Protein AF-A0A451ALH9-F1 (afdb_monomer)

Radius of gyration: 15.11 Å; Cα contacts (8 Å, |Δi|>4): 36; chains: 1; bounding box: 32×31×39 Å

Structure (mmCIF, N/CA/C/O backbone):
data_AF-A0A451ALH9-F1
#
_entry.id   AF-A0A451ALH9-F1
#
loop_
_atom_site.group_PDB
_atom_site.id
_atom_site.type_symbol
_atom_site.label_atom_id
_atom_site.label_alt_id
_atom_site.label_comp_id
_atom_site.label_asym_id
_atom_site.label_entity_id
_atom_site.label_seq_id
_atom_site.pdbx_PDB_ins_code
_atom_site.Cartn_x
_atom_site.Cartn_y
_atom_site.Cartn_z
_atom_site.occupancy
_atom_site.B_iso_or_equiv
_atom_site.auth_seq_id
_atom_site.auth_comp_id
_atom_site.auth_asym_id
_atom_site.auth_atom_id
_atom_site.pdbx_PDB_model_num
ATOM 1 N N . MET A 1 1 ? 13.500 -12.074 13.228 1.00 65.00 1 MET A N 1
ATOM 2 C CA . MET A 1 1 ? 12.181 -11.625 12.727 1.00 65.00 1 MET A CA 1
ATOM 3 C C . MET A 1 1 ? 11.544 -12.772 11.960 1.00 65.00 1 MET A C 1
ATOM 5 O O . MET A 1 1 ? 12.221 -13.358 11.124 1.00 65.00 1 MET A O 1
ATOM 9 N N . VAL A 1 2 ? 10.302 -13.136 12.287 1.00 76.94 2 VAL A N 1
ATOM 10 C CA . VAL A 1 2 ? 9.593 -14.256 11.645 1.00 76.94 2 VAL A CA 1
ATOM 11 C C . VAL A 1 2 ? 9.150 -13.824 10.247 1.00 76.94 2 VAL A C 1
ATOM 13 O O . VAL A 1 2 ? 8.520 -12.779 10.100 1.00 76.94 2 VAL A O 1
ATOM 16 N N . LYS A 1 3 ? 9.508 -14.598 9.216 1.00 82.62 3 LYS A N 1
ATOM 17 C CA . LYS A 1 3 ? 9.010 -14.382 7.853 1.00 82.62 3 LYS A CA 1
ATOM 18 C C . LYS A 1 3 ? 7.662 -15.077 7.717 1.00 82.62 3 LYS A C 1
ATOM 20 O O . LYS A 1 3 ? 7.585 -16.288 7.895 1.00 82.62 3 LYS A O 1
ATOM 25 N N . VAL A 1 4 ? 6.628 -14.314 7.385 1.00 87.12 4 VAL A N 1
ATOM 26 C CA . VAL A 1 4 ? 5.305 -14.841 7.040 1.00 87.12 4 VAL A CA 1
ATOM 27 C C . VAL A 1 4 ? 5.003 -14.523 5.574 1.00 87.12 4 VAL A C 1
ATOM 29 O O . VAL A 1 4 ? 5.427 -13.474 5.090 1.00 87.12 4 VAL A O 1
ATOM 32 N N . PRO A 1 5 ? 4.294 -15.395 4.841 1.00 87.75 5 PRO A N 1
ATOM 33 C CA . PRO A 1 5 ? 4.047 -15.185 3.414 1.00 87.75 5 PRO A CA 1
ATOM 34 C C . PRO A 1 5 ? 3.004 -14.093 3.126 1.00 87.75 5 PRO A C 1
ATOM 36 O O . PRO A 1 5 ? 2.927 -13.609 2.002 1.00 87.75 5 PRO A O 1
ATOM 39 N N . TRP A 1 6 ? 2.206 -13.688 4.118 1.00 89.75 6 TRP A N 1
ATOM 40 C CA . TRP A 1 6 ? 1.102 -12.737 3.941 1.00 89.75 6 TRP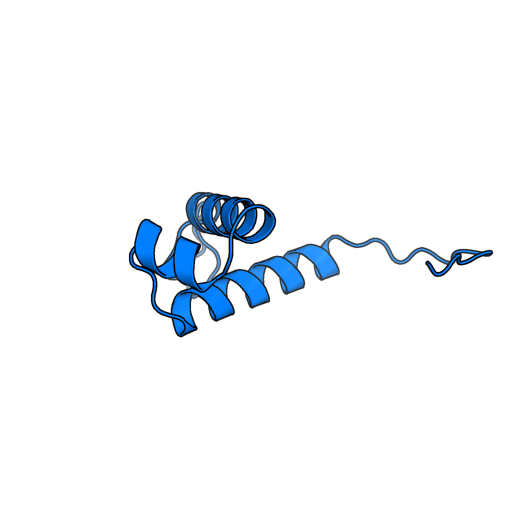 A CA 1
ATOM 41 C C . TRP A 1 6 ? 1.393 -11.317 4.435 1.00 89.75 6 TRP A C 1
ATOM 43 O O . TRP A 1 6 ? 0.538 -10.456 4.253 1.00 89.75 6 TRP A O 1
ATOM 53 N N . ALA A 1 7 ? 2.536 -11.042 5.066 1.00 90.44 7 ALA A N 1
ATOM 54 C CA . ALA A 1 7 ? 2.874 -9.715 5.586 1.00 90.44 7 ALA A CA 1
ATOM 55 C C . ALA A 1 7 ? 4.363 -9.417 5.402 1.00 90.44 7 ALA A C 1
ATOM 57 O O . ALA A 1 7 ? 5.210 -10.304 5.521 1.00 90.44 7 ALA A O 1
ATOM 58 N N . GLU A 1 8 ? 4.687 -8.154 5.133 1.00 84.44 8 GLU A N 1
ATOM 59 C CA . GLU A 1 8 ? 6.084 -7.736 5.091 1.00 84.44 8 GLU A CA 1
ATOM 60 C C . GLU A 1 8 ? 6.702 -7.703 6.494 1.00 84.44 8 GLU A C 1
ATOM 62 O O . GLU A 1 8 ? 6.007 -7.402 7.470 1.00 84.44 8 GLU A O 1
ATOM 67 N N . PRO A 1 9 ? 8.017 -7.955 6.624 1.00 83.56 9 PRO A N 1
ATOM 68 C CA . PRO A 1 9 ? 8.684 -7.883 7.914 1.00 83.56 9 PRO A CA 1
ATOM 69 C C . PRO A 1 9 ? 8.530 -6.494 8.553 1.00 83.56 9 PRO A C 1
ATOM 71 O O . PRO A 1 9 ? 8.911 -5.484 7.964 1.00 83.56 9 PRO A O 1
ATOM 74 N N . GLY A 1 10 ? 7.961 -6.448 9.761 1.00 81.00 10 GLY A N 1
ATOM 75 C CA . GLY A 1 10 ? 7.682 -5.202 10.484 1.00 81.00 10 GLY A CA 1
ATOM 76 C C . GLY A 1 10 ? 6.385 -4.491 10.075 1.00 81.00 10 GLY A C 1
ATOM 77 O O . GLY A 1 10 ? 6.047 -3.477 10.685 1.00 81.00 10 GLY A O 1
ATOM 78 N N . SER A 1 11 ? 5.632 -5.010 9.096 1.00 83.06 11 SER A N 1
ATOM 79 C CA . SER A 1 11 ? 4.288 -4.507 8.802 1.00 83.06 11 SER A CA 1
ATOM 80 C C . SER A 1 11 ? 3.275 -5.046 9.810 1.00 83.06 11 SER A C 1
ATOM 82 O O . SER A 1 11 ? 3.318 -6.208 10.210 1.00 83.06 11 SER A O 1
ATOM 84 N N . ARG A 1 12 ? 2.333 -4.184 10.203 1.00 88.94 12 ARG A N 1
ATOM 85 C CA . ARG A 1 12 ? 1.147 -4.565 10.985 1.00 88.94 12 ARG A CA 1
ATOM 86 C C . ARG A 1 12 ? -0.001 -5.055 10.098 1.00 88.94 12 ARG A C 1
ATOM 88 O O . ARG A 1 12 ? -1.016 -5.501 10.620 1.00 88.94 12 ARG A O 1
ATOM 95 N N . PHE A 1 13 ? 0.150 -4.9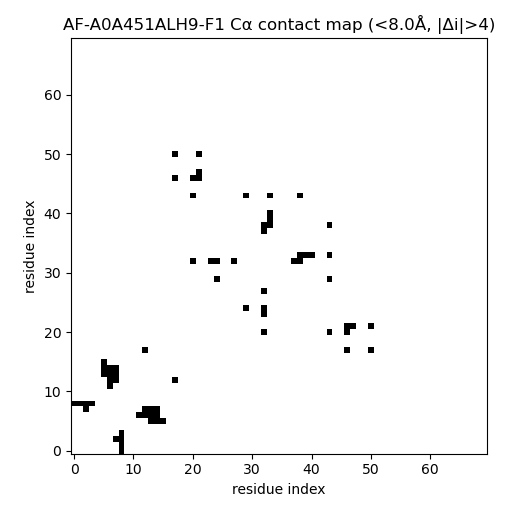53 8.778 1.00 92.44 13 PHE A N 1
ATOM 96 C CA . PHE A 1 13 ? -0.884 -5.255 7.797 1.00 92.44 13 PHE A CA 1
ATOM 97 C C . PHE A 1 13 ? -0.462 -6.401 6.884 1.00 92.44 13 PHE A C 1
ATOM 99 O O . PHE A 1 13 ? 0.724 -6.618 6.624 1.00 92.44 13 PHE A O 1
ATOM 106 N N . SER A 1 14 ? -1.454 -7.120 6.361 1.00 94.50 14 SER A N 1
ATOM 107 C CA . SER A 1 14 ? -1.207 -8.088 5.300 1.00 94.50 14 SER A CA 1
ATOM 108 C C . SER A 1 14 ? -0.904 -7.376 3.980 1.00 94.50 14 SER A C 1
ATOM 110 O O . SER A 1 14 ? -1.417 -6.290 3.709 1.00 94.50 14 SER A O 1
ATOM 112 N N . VAL A 1 15 ? -0.114 -8.013 3.118 1.00 93.12 15 VAL A N 1
ATOM 113 C CA . VAL A 1 15 ? 0.205 -7.518 1.770 1.00 93.12 15 VAL A CA 1
ATOM 114 C C . VAL A 1 15 ? -1.069 -7.295 0.950 1.00 93.12 15 VAL A C 1
ATOM 116 O O . VAL A 1 15 ? -1.158 -6.315 0.215 1.00 93.12 15 VAL A O 1
ATOM 119 N N . LEU A 1 16 ? -2.072 -8.168 1.105 1.00 94.94 16 LEU A N 1
ATOM 120 C CA . LEU A 1 16 ? -3.365 -8.028 0.431 1.00 94.94 16 LEU A CA 1
ATOM 121 C C . LEU A 1 16 ? -4.104 -6.760 0.878 1.00 94.94 16 LEU A C 1
ATOM 123 O O . LEU A 1 16 ? -4.617 -6.023 0.039 1.00 94.94 16 LEU A O 1
ATOM 127 N N . PHE A 1 17 ? -4.128 -6.483 2.183 1.00 96.12 17 PHE A N 1
ATOM 128 C CA . PHE A 1 17 ? -4.765 -5.277 2.707 1.00 96.12 17 PHE A CA 1
ATOM 129 C C . PHE A 1 17 ? -4.029 -4.012 2.256 1.00 96.12 17 PHE A C 1
ATOM 131 O O . PHE A 1 17 ? -4.657 -3.062 1.799 1.00 96.12 17 PHE A O 1
ATOM 138 N N . GLU A 1 18 ? -2.693 -4.013 2.289 1.00 95.88 18 GLU A N 1
ATOM 139 C CA . GLU A 1 18 ? -1.907 -2.903 1.741 1.00 95.88 18 GLU A CA 1
ATOM 140 C C . GLU A 1 18 ? -2.213 -2.658 0.255 1.00 95.88 18 GLU A C 1
ATOM 142 O O . GLU A 1 18 ? -2.330 -1.510 -0.166 1.00 95.88 18 GLU A O 1
ATOM 147 N N . ALA A 1 19 ? -2.374 -3.717 -0.545 1.00 95.62 19 ALA A N 1
ATOM 148 C CA . ALA A 1 19 ? -2.734 -3.592 -1.956 1.00 95.62 19 ALA A CA 1
ATOM 149 C C . ALA A 1 19 ? -4.132 -2.981 -2.155 1.00 95.62 19 ALA A C 1
ATOM 151 O O . ALA A 1 19 ? -4.299 -2.132 -3.030 1.00 95.62 19 ALA A O 1
ATOM 152 N N . LEU A 1 20 ? -5.111 -3.353 -1.321 1.00 97.19 20 LEU A N 1
ATOM 153 C CA . LEU A 1 20 ? -6.443 -2.740 -1.317 1.00 97.19 20 LEU A CA 1
ATOM 154 C C . LEU A 1 20 ? -6.360 -1.234 -1.030 1.00 97.19 20 LEU A C 1
ATOM 156 O O . LEU A 1 20 ? -6.941 -0.443 -1.769 1.00 97.19 20 LEU A O 1
ATOM 160 N N . VAL A 1 21 ? -5.603 -0.836 -0.002 1.00 97.38 21 VAL A N 1
ATOM 161 C CA . VAL A 1 21 ? -5.401 0.579 0.355 1.00 97.38 21 VAL A CA 1
ATOM 162 C C . VAL A 1 21 ? -4.774 1.352 -0.807 1.00 97.38 21 VAL A C 1
ATOM 164 O O . VAL A 1 21 ? -5.259 2.422 -1.161 1.00 97.38 21 VAL A O 1
ATOM 167 N N . ILE A 1 22 ? -3.733 0.805 -1.445 1.00 97.12 22 ILE A N 1
ATOM 168 C CA . ILE A 1 22 ? -3.084 1.444 -2.601 1.00 97.12 22 ILE A CA 1
ATOM 169 C C . ILE A 1 22 ? -4.038 1.582 -3.791 1.00 97.12 22 ILE A C 1
ATOM 171 O O . ILE A 1 22 ? -3.986 2.597 -4.478 1.00 97.12 22 ILE A O 1
ATOM 175 N N . ASN A 1 23 ? -4.909 0.602 -4.038 1.00 97.62 23 ASN A N 1
ATOM 176 C CA . ASN A 1 23 ? -5.917 0.722 -5.092 1.00 97.62 23 ASN A CA 1
ATOM 177 C C . ASN A 1 23 ? -6.911 1.847 -4.785 1.00 97.62 23 ASN A C 1
ATOM 179 O O . ASN A 1 23 ? -7.168 2.672 -5.650 1.00 97.62 23 ASN A O 1
ATOM 183 N N . TRP A 1 24 ? -7.391 1.954 -3.546 1.00 97.81 24 TRP A N 1
ATOM 184 C CA . TRP A 1 24 ? -8.263 3.060 -3.142 1.00 97.81 24 TRP A CA 1
ATOM 185 C C . TRP A 1 24 ? -7.591 4.432 -3.250 1.00 97.81 24 TRP A C 1
ATOM 187 O O . TRP A 1 24 ? -8.231 5.386 -3.674 1.00 97.81 24 TRP A O 1
ATOM 197 N N . LEU A 1 25 ? -6.301 4.539 -2.921 1.00 97.06 25 LEU A N 1
ATOM 198 C CA . LEU A 1 25 ? -5.546 5.795 -3.030 1.00 97.06 25 LEU A CA 1
ATOM 199 C C . LEU A 1 25 ? -5.324 6.264 -4.474 1.00 97.06 25 LEU A C 1
ATOM 201 O O . LEU A 1 25 ? -4.959 7.418 -4.678 1.00 97.06 25 LEU A O 1
ATOM 205 N N . LYS A 1 26 ? -5.520 5.393 -5.471 1.00 96.25 26 LYS A N 1
ATOM 206 C CA . LYS A 1 26 ? -5.523 5.796 -6.885 1.00 96.25 26 LYS A CA 1
ATOM 207 C C . LYS A 1 26 ? -6.846 6.430 -7.307 1.00 96.25 26 LYS A C 1
ATOM 209 O O . LYS A 1 26 ? -6.842 7.277 -8.189 1.00 96.25 26 LYS A O 1
ATOM 214 N N . GLU A 1 27 ? -7.943 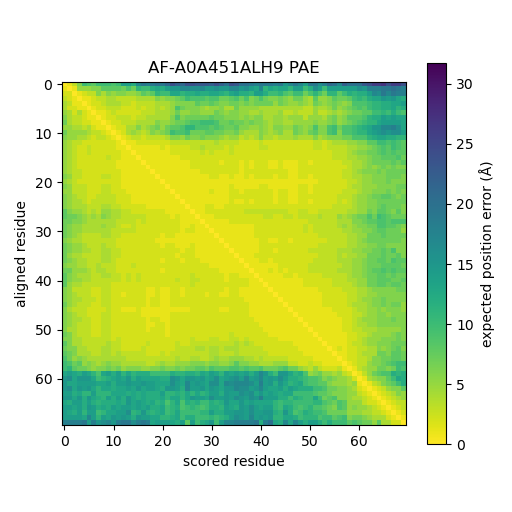6.031 -6.670 1.00 97.38 27 GLU A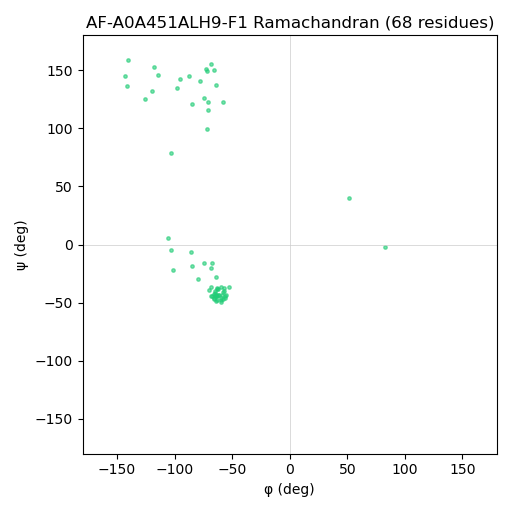 N 1
ATOM 215 C CA . GLU A 1 27 ? -9.304 6.432 -7.048 1.00 97.38 27 GLU A CA 1
ATOM 216 C C . GLU A 1 27 ? -9.871 7.545 -6.153 1.00 97.38 27 GLU A C 1
ATOM 218 O O . GLU A 1 27 ? -10.801 8.252 -6.536 1.00 97.38 27 GLU A O 1
ATOM 223 N N . ALA A 1 28 ? -9.342 7.704 -4.937 1.00 96.69 28 ALA A N 1
ATOM 224 C CA . ALA A 1 28 ? -9.886 8.601 -3.927 1.00 96.69 28 ALA A CA 1
ATOM 225 C C . ALA A 1 28 ? -8.795 9.343 -3.147 1.00 96.69 28 ALA A C 1
ATOM 227 O O . ALA A 1 28 ? -7.648 8.907 -3.037 1.00 96.69 28 ALA A O 1
ATOM 228 N N . SER A 1 29 ? -9.177 10.470 -2.540 1.00 96.38 29 SER A N 1
ATOM 229 C CA . SER A 1 29 ? -8.264 11.261 -1.716 1.00 96.38 29 SER A CA 1
ATOM 230 C C . SER A 1 29 ? -7.832 10.507 -0.455 1.00 96.38 29 SER A C 1
ATOM 232 O O . SER A 1 29 ? -8.600 9.744 0.134 1.00 96.38 29 SER A O 1
ATOM 234 N N . THR A 1 30 ? -6.626 10.797 0.037 1.00 95.50 30 THR A N 1
ATOM 235 C CA . THR A 1 30 ? -6.082 10.201 1.269 1.00 95.50 30 THR A CA 1
ATOM 236 C C . THR A 1 30 ? -7.030 10.337 2.463 1.00 95.50 30 THR A C 1
ATOM 238 O O . THR A 1 30 ? -7.147 9.414 3.265 1.00 95.50 30 THR A O 1
ATOM 241 N N . GLN A 1 31 ? -7.749 11.460 2.578 1.00 96.56 31 GLN A N 1
ATOM 242 C CA . GLN A 1 31 ? -8.733 11.668 3.646 1.00 96.56 31 GLN A CA 1
ATOM 243 C C . GLN A 1 31 ? -9.974 10.782 3.489 1.00 96.56 31 GLN A C 1
ATOM 245 O O . GLN A 1 31 ? -10.486 10.276 4.487 1.00 96.56 31 GLN A O 1
ATOM 250 N N . ALA A 1 32 ? -10.464 10.585 2.261 1.00 96.94 32 ALA A N 1
ATOM 251 C CA . ALA A 1 32 ? -11.587 9.688 2.002 1.00 96.94 32 ALA A CA 1
ATOM 252 C C . ALA A 1 32 ? -11.209 8.238 2.335 1.00 96.94 32 ALA A C 1
ATOM 254 O O . ALA A 1 32 ? -11.953 7.564 3.041 1.00 96.94 32 ALA A O 1
ATOM 255 N N . VAL A 1 33 ? -10.015 7.797 1.925 1.00 97.50 33 VAL A N 1
ATOM 256 C CA . VAL A 1 33 ? -9.495 6.456 2.242 1.00 97.50 33 VAL A CA 1
ATOM 257 C C . VAL A 1 33 ? -9.271 6.276 3.746 1.00 97.50 33 VAL A C 1
ATOM 259 O O . VAL A 1 33 ? -9.664 5.256 4.305 1.00 97.50 33 VAL A O 1
ATOM 262 N N . SER A 1 34 ? -8.697 7.279 4.417 1.00 97.50 34 SER A N 1
ATOM 263 C CA . SER A 1 34 ? -8.513 7.292 5.876 1.00 97.50 34 SER A CA 1
ATOM 264 C C . SER A 1 34 ? -9.831 7.115 6.622 1.00 97.50 34 SER A C 1
ATOM 266 O O . SER A 1 34 ? -9.908 6.288 7.525 1.00 97.50 34 SER A O 1
ATOM 268 N N . ARG A 1 35 ? -10.881 7.835 6.212 1.00 97.19 35 ARG A N 1
ATOM 269 C CA . ARG A 1 35 ? -12.217 7.730 6.808 1.00 97.19 35 ARG A CA 1
ATOM 270 C C . ARG A 1 35 ? -12.881 6.387 6.510 1.00 97.19 35 ARG A C 1
ATOM 272 O O . ARG A 1 35 ? -13.460 5.798 7.409 1.00 97.19 35 ARG A O 1
ATOM 279 N N . GLN A 1 36 ? -12.794 5.917 5.266 1.00 96.88 36 GLN A N 1
ATOM 280 C CA . GLN A 1 36 ? -13.455 4.692 4.811 1.00 96.88 36 GLN A CA 1
ATOM 281 C C . GLN A 1 36 ? -12.855 3.427 5.434 1.00 96.88 36 GLN A C 1
ATOM 283 O O . GLN A 1 36 ? -13.577 2.470 5.692 1.00 96.88 36 GLN A O 1
ATOM 288 N N . LEU A 1 37 ? -11.535 3.405 5.629 1.00 95.94 37 LEU A N 1
ATOM 289 C CA . LEU A 1 37 ? -10.800 2.243 6.140 1.00 95.94 37 LEU A CA 1
ATOM 290 C C . LEU A 1 37 ? -10.345 2.419 7.596 1.00 95.94 37 LEU A C 1
ATOM 292 O O . LEU A 1 37 ? -9.598 1.584 8.098 1.00 95.94 37 LEU A O 1
ATOM 296 N N . GLU A 1 38 ? -10.759 3.513 8.242 1.00 97.06 38 GLU A N 1
ATOM 297 C CA . GLU A 1 38 ? -10.404 3.881 9.621 1.00 97.06 38 GLU A CA 1
ATOM 298 C C . GLU A 1 38 ? -8.888 3.855 9.887 1.00 97.06 38 GLU A C 1
ATOM 300 O O . GLU A 1 38 ? -8.397 3.428 10.933 1.00 97.06 38 GLU A O 1
ATOM 305 N N . LEU A 1 39 ? -8.114 4.325 8.907 1.00 96.50 39 LEU A N 1
ATOM 306 C CA . LEU A 1 39 ? -6.657 4.338 8.971 1.00 96.50 39 LEU A CA 1
ATOM 307 C C . LEU A 1 39 ? -6.136 5.703 9.397 1.00 96.50 39 LEU A C 1
ATOM 309 O O . LEU A 1 39 ? -6.519 6.737 8.849 1.00 96.50 39 LEU A O 1
ATOM 313 N N . SER A 1 40 ? -5.178 5.704 10.322 1.00 96.25 40 SER A N 1
ATOM 314 C CA . SER A 1 40 ? -4.420 6.909 10.645 1.00 96.25 40 SER A CA 1
ATOM 315 C C . SER A 1 40 ? -3.512 7.319 9.484 1.00 96.25 40 SER A C 1
ATOM 317 O O . SER A 1 40 ? -3.073 6.487 8.686 1.00 96.25 40 SER A O 1
ATOM 319 N N . TRP A 1 41 ? -3.167 8.605 9.422 1.00 94.56 41 TRP A N 1
ATOM 320 C CA . TRP A 1 41 ? -2.253 9.128 8.405 1.00 94.56 41 TRP A CA 1
ATOM 321 C C . TRP A 1 41 ? -0.904 8.385 8.396 1.00 94.56 41 TRP A C 1
ATOM 323 O O . TRP A 1 41 ? -0.448 7.967 7.337 1.00 94.56 41 TRP A O 1
ATOM 333 N N . ASN A 1 42 ? -0.329 8.106 9.575 1.00 95.25 42 ASN A N 1
ATOM 334 C CA . ASN A 1 42 ? 0.919 7.339 9.711 1.00 95.25 42 ASN A CA 1
ATOM 335 C C . ASN A 1 42 ? 0.811 5.919 9.129 1.00 95.25 42 ASN A C 1
ATOM 337 O O . ASN A 1 42 ? 1.776 5.397 8.569 1.00 95.25 42 ASN A O 1
ATOM 341 N N . ALA A 1 43 ? -0.350 5.270 9.277 1.00 95.62 43 ALA A N 1
ATOM 342 C CA . ALA A 1 43 ? -0.572 3.949 8.702 1.00 95.62 43 ALA A CA 1
ATOM 343 C C . ALA A 1 43 ? -0.596 4.022 7.171 1.00 95.62 43 ALA A C 1
ATOM 345 O O . ALA A 1 43 ? 0.054 3.207 6.517 1.00 95.62 43 ALA A O 1
ATOM 346 N N . ILE A 1 44 ? -1.289 5.018 6.612 1.00 96.25 44 ILE A N 1
ATOM 347 C CA . ILE A 1 44 ? -1.373 5.223 5.164 1.00 96.25 44 ILE A CA 1
ATOM 348 C C . ILE A 1 44 ? -0.003 5.556 4.571 1.00 96.25 44 ILE A C 1
ATOM 350 O O . ILE A 1 44 ? 0.402 4.904 3.609 1.00 96.25 44 ILE A O 1
ATOM 354 N N . ASP A 1 45 ? 0.733 6.500 5.162 1.00 95.44 45 ASP A N 1
ATOM 355 C CA . ASP A 1 45 ? 2.079 6.853 4.702 1.00 95.44 45 ASP A CA 1
ATOM 356 C C . ASP A 1 45 ? 3.004 5.628 4.728 1.00 95.44 45 ASP A C 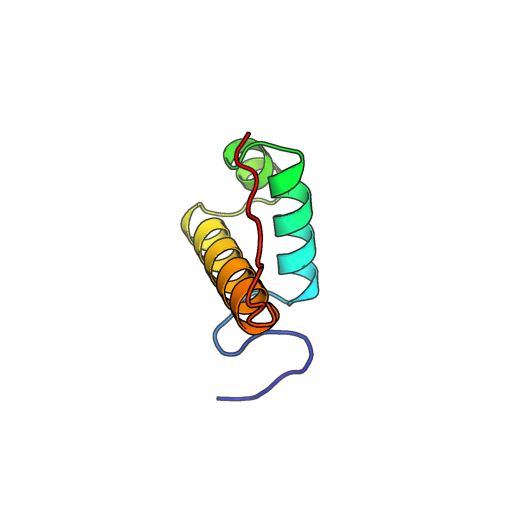1
ATOM 358 O O . ASP A 1 45 ? 3.612 5.283 3.716 1.00 95.44 45 ASP A O 1
ATOM 362 N N . GLY A 1 46 ? 3.011 4.859 5.822 1.00 94.88 46 GLY A N 1
ATOM 363 C CA . GLY A 1 46 ? 3.806 3.634 5.902 1.00 94.88 46 GLY A CA 1
ATOM 364 C C . GLY A 1 46 ? 3.475 2.618 4.798 1.00 94.88 46 GLY A C 1
ATOM 365 O O . GLY A 1 46 ? 4.382 1.985 4.252 1.00 94.88 46 GLY A O 1
ATOM 366 N N . ILE A 1 47 ? 2.192 2.462 4.453 1.00 95.44 47 ILE A N 1
ATOM 367 C CA . ILE A 1 47 ? 1.748 1.598 3.347 1.00 95.44 47 ILE A CA 1
ATOM 368 C C . ILE A 1 47 ? 2.239 2.145 2.000 1.00 95.44 47 ILE A C 1
ATOM 370 O O . ILE A 1 47 ? 2.785 1.384 1.197 1.00 95.44 47 ILE A O 1
ATOM 374 N N . MET A 1 48 ? 2.099 3.452 1.762 1.00 95.56 48 MET A N 1
ATOM 375 C CA . MET A 1 48 ? 2.577 4.112 0.544 1.00 95.56 48 MET A CA 1
ATOM 376 C C . MET A 1 48 ? 4.087 3.948 0.362 1.00 95.56 48 MET A C 1
ATOM 378 O O . MET A 1 48 ? 4.525 3.502 -0.698 1.00 95.56 48 MET A O 1
ATOM 382 N N . GLN A 1 49 ? 4.883 4.222 1.398 1.00 95.06 49 GLN A N 1
ATOM 383 C CA . GLN A 1 49 ? 6.342 4.088 1.350 1.00 95.06 49 GLN A CA 1
ATOM 384 C C . GLN A 1 49 ? 6.771 2.657 1.004 1.00 95.06 49 GLN A C 1
ATOM 386 O O . GLN A 1 49 ? 7.636 2.446 0.149 1.00 95.06 49 GLN A O 1
ATOM 391 N N . ARG A 1 50 ? 6.134 1.642 1.609 1.00 93.75 50 ARG A N 1
ATOM 392 C CA . ARG A 1 50 ? 6.400 0.233 1.269 1.00 93.75 50 ARG A CA 1
ATOM 393 C C . ARG A 1 50 ? 5.995 -0.093 -0.164 1.00 93.75 5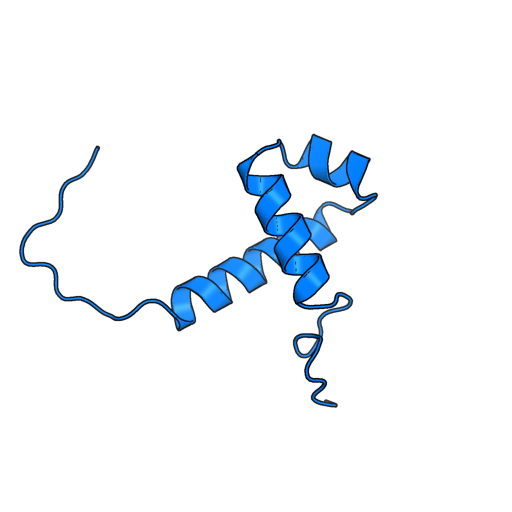0 ARG A C 1
ATOM 395 O O . ARG A 1 50 ? 6.754 -0.752 -0.874 1.00 93.75 50 ARG A O 1
ATOM 402 N N . ALA A 1 51 ? 4.849 0.401 -0.628 1.00 93.88 51 ALA A N 1
ATOM 403 C CA . ALA A 1 51 ? 4.410 0.205 -2.004 1.00 93.88 51 ALA A CA 1
ATOM 404 C C . ALA A 1 51 ? 5.385 0.820 -3.023 1.00 93.88 51 ALA A C 1
ATOM 406 O O . ALA A 1 51 ? 5.733 0.149 -3.998 1.00 93.88 51 ALA A O 1
ATOM 407 N N . VAL A 1 52 ? 5.884 2.036 -2.771 1.00 93.88 52 VAL A N 1
ATOM 408 C CA . VAL A 1 52 ? 6.910 2.694 -3.598 1.00 93.88 52 VAL A CA 1
ATOM 409 C C . VAL A 1 52 ? 8.211 1.902 -3.568 1.00 93.88 52 VAL A C 1
ATOM 411 O O . VAL A 1 52 ? 8.744 1.581 -4.628 1.00 93.88 52 VAL A O 1
ATOM 414 N N . LYS A 1 53 ? 8.689 1.489 -2.387 1.00 92.94 53 LYS A N 1
ATOM 415 C CA . LYS A 1 53 ? 9.895 0.656 -2.252 1.00 92.94 53 LYS A CA 1
ATOM 416 C C . LYS A 1 53 ? 9.780 -0.646 -3.052 1.00 92.94 53 LYS A C 1
ATOM 418 O O . LYS A 1 53 ? 10.702 -0.996 -3.786 1.00 92.94 53 LYS A O 1
ATOM 423 N N . ARG A 1 54 ? 8.632 -1.332 -2.978 1.00 91.38 54 ARG A N 1
ATOM 424 C CA . ARG A 1 54 ? 8.334 -2.518 -3.802 1.00 91.38 54 ARG A CA 1
ATOM 425 C C . ARG A 1 54 ? 8.283 -2.197 -5.296 1.00 91.38 54 ARG A C 1
ATOM 427 O O . ARG A 1 54 ? 8.644 -3.044 -6.107 1.00 91.38 54 ARG A O 1
ATOM 434 N N . GLY A 1 55 ? 7.741 -1.041 -5.675 1.00 91.75 55 GLY A N 1
ATOM 435 C CA . GLY A 1 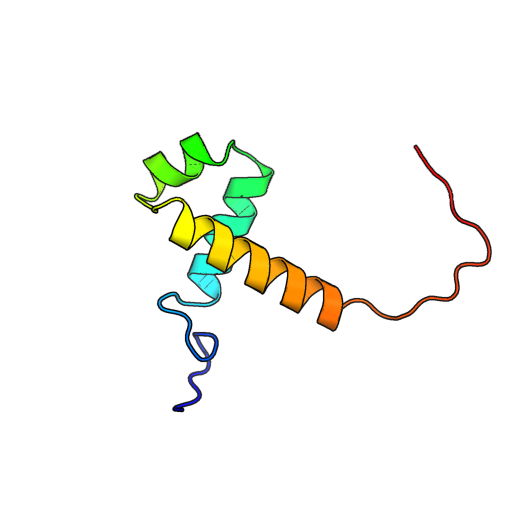55 ? 7.660 -0.596 -7.068 1.00 91.75 55 GLY A CA 1
ATOM 436 C C . GLY A 1 55 ? 9.044 -0.331 -7.652 1.00 91.75 55 GLY A C 1
ATOM 437 O O . GLY A 1 55 ? 9.372 -0.855 -8.712 1.00 91.75 55 GLY A O 1
ATOM 438 N N . MET A 1 56 ? 9.885 0.384 -6.906 1.00 91.88 56 MET A N 1
ATOM 439 C CA . MET A 1 56 ? 11.273 0.658 -7.271 1.00 91.88 56 MET A CA 1
ATOM 440 C C . MET A 1 56 ? 12.101 -0.622 -7.371 1.00 91.88 56 MET A C 1
ATOM 442 O O . MET A 1 56 ? 12.810 -0.798 -8.352 1.00 91.88 56 MET A O 1
ATOM 446 N N . ALA A 1 57 ? 11.956 -1.555 -6.424 1.00 91.06 57 ALA A N 1
ATOM 447 C CA . ALA A 1 57 ? 12.658 -2.840 -6.471 1.00 91.06 57 ALA A CA 1
ATOM 448 C C . ALA A 1 57 ? 12.249 -3.721 -7.668 1.00 91.06 57 ALA A C 1
ATOM 450 O O . ALA A 1 57 ? 13.043 -4.534 -8.129 1.00 91.06 57 ALA A O 1
ATOM 451 N N . ARG A 1 58 ? 11.013 -3.578 -8.169 1.00 89.25 58 ARG A N 1
ATOM 452 C CA . ARG A 1 58 ? 10.522 -4.292 -9.362 1.00 89.25 58 ARG A CA 1
ATOM 453 C C . ARG A 1 58 ? 10.885 -3.600 -10.674 1.00 89.25 58 ARG A C 1
ATOM 455 O O . ARG A 1 58 ? 10.799 -4.229 -11.726 1.00 89.25 58 ARG A O 1
ATOM 462 N N . ARG A 1 59 ? 11.231 -2.313 -10.639 1.00 85.62 59 ARG A N 1
ATOM 463 C CA . ARG A 1 59 ? 11.526 -1.532 -11.839 1.00 85.62 59 ARG A CA 1
ATOM 464 C C . ARG A 1 59 ? 12.853 -2.001 -12.433 1.00 85.62 59 ARG A C 1
ATOM 466 O O . ARG A 1 59 ? 13.898 -1.839 -11.815 1.00 85.62 59 ARG A O 1
ATOM 473 N N . ALA A 1 60 ? 12.811 -2.553 -13.644 1.00 79.44 60 ALA A N 1
ATOM 474 C CA . ALA A 1 60 ? 14.023 -2.842 -14.404 1.00 79.44 60 ALA A CA 1
ATOM 475 C C . ALA A 1 60 ? 14.748 -1.529 -14.746 1.00 79.44 60 ALA A C 1
ATOM 477 O O . ALA A 1 60 ? 14.098 -0.553 -15.136 1.00 79.44 60 ALA A O 1
ATOM 478 N N . SER A 1 61 ? 16.079 -1.495 -14.619 1.00 78.81 61 SER A N 1
ATOM 479 C CA . SER A 1 61 ? 16.867 -0.376 -15.142 1.00 78.81 61 SER A CA 1
ATOM 480 C C . SER A 1 61 ? 16.881 -0.468 -16.664 1.00 78.81 61 SER A C 1
ATOM 482 O O . SER A 1 61 ? 17.612 -1.265 -17.251 1.00 78.81 61 SER A O 1
ATOM 484 N N . LEU A 1 62 ? 16.020 0.314 -17.298 1.00 81.75 62 LEU A N 1
ATOM 485 C CA . LEU A 1 62 ? 16.053 0.516 -18.737 1.00 81.75 62 LEU A CA 1
ATOM 486 C C . LEU A 1 62 ? 17.007 1.677 -19.034 1.00 81.75 62 LEU A C 1
ATOM 488 O O . LEU A 1 62 ? 17.044 2.638 -18.266 1.00 81.75 62 LEU 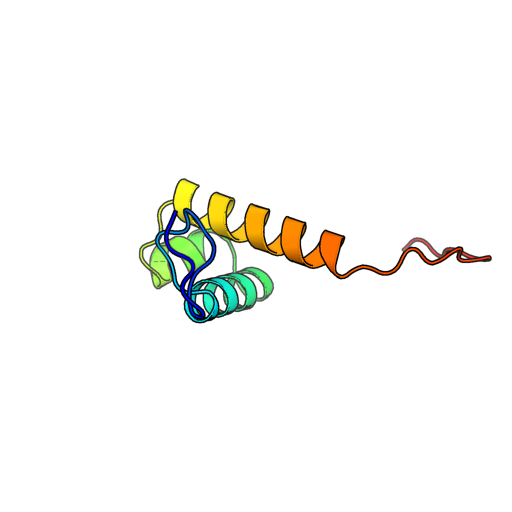A O 1
ATOM 492 N N . ASP A 1 63 ? 17.730 1.591 -20.149 1.00 82.25 63 ASP A N 1
ATOM 493 C CA . ASP A 1 63 ? 18.488 2.704 -20.736 1.00 82.25 63 ASP A CA 1
ATOM 494 C C . ASP A 1 63 ? 17.711 3.247 -21.953 1.00 82.25 63 ASP A C 1
ATOM 496 O O . ASP A 1 63 ? 17.939 2.825 -23.093 1.00 82.25 63 ASP A O 1
ATOM 500 N N . PRO A 1 64 ? 16.661 4.064 -21.732 1.00 82.75 64 PRO A N 1
ATOM 501 C CA . PRO A 1 64 ? 15.818 4.545 -22.814 1.00 82.75 64 PRO A CA 1
ATOM 502 C C . PRO A 1 64 ? 16.576 5.565 -23.669 1.00 82.75 64 PRO A C 1
ATOM 504 O O . PRO A 1 64 ? 16.985 6.617 -23.192 1.00 82.75 64 PRO A O 1
ATOM 507 N N . LYS A 1 65 ? 16.684 5.292 -24.974 1.00 89.19 65 LYS A N 1
ATOM 508 C CA . LYS A 1 65 ? 17.320 6.205 -25.943 1.00 89.19 65 LYS A CA 1
ATOM 509 C C . LYS A 1 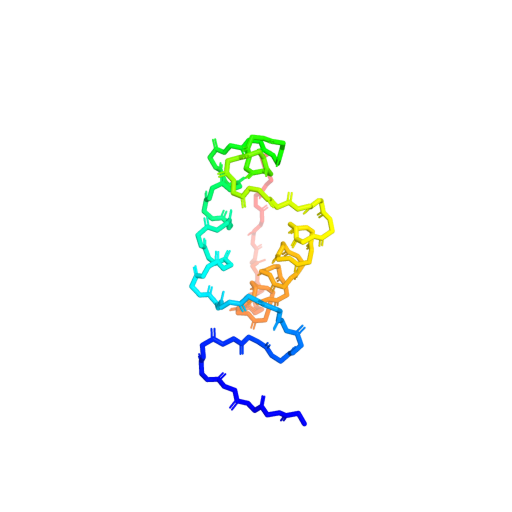65 ? 16.536 7.501 -26.179 1.00 89.19 65 LYS A C 1
ATOM 511 O O . LYS A 1 65 ? 17.104 8.472 -26.661 1.00 89.19 65 LYS A O 1
ATOM 516 N N . HIS A 1 66 ? 15.242 7.508 -25.860 1.00 88.62 66 HIS A N 1
ATOM 517 C CA . HIS A 1 66 ? 14.362 8.666 -25.993 1.00 88.62 66 HIS A CA 1
ATOM 518 C C . HIS A 1 66 ? 13.403 8.714 -24.800 1.00 88.62 66 HIS A C 1
ATOM 520 O O . HIS A 1 66 ? 12.844 7.684 -24.417 1.00 88.62 66 HIS A O 1
ATOM 526 N N . ILE A 1 67 ? 13.208 9.902 -24.226 1.00 87.75 67 ILE A N 1
ATOM 527 C CA . ILE A 1 67 ? 12.280 10.159 -23.118 1.00 87.75 67 ILE A CA 1
ATOM 528 C C . ILE A 1 67 ? 11.348 11.293 -23.551 1.00 87.75 67 ILE A C 1
ATOM 530 O O . ILE A 1 67 ? 11.821 12.355 -23.946 1.00 87.75 67 ILE A O 1
ATOM 534 N N . GLY A 1 68 ? 10.038 11.054 -23.489 1.00 85.25 68 GLY A N 1
ATOM 535 C CA . GLY A 1 68 ? 9.016 12.092 -23.634 1.00 85.25 68 GLY A CA 1
ATOM 536 C C . GLY A 1 68 ? 8.574 12.596 -22.262 1.00 85.25 68 GLY A C 1
ATOM 537 O O . GLY A 1 68 ? 8.478 11.803 -21.324 1.00 85.25 68 GLY A O 1
ATOM 538 N N . VAL A 1 69 ? 8.325 13.899 -22.154 1.00 83.81 69 VAL A N 1
ATOM 539 C CA . VAL A 1 69 ? 7.756 14.551 -20.967 1.00 83.81 69 VAL A CA 1
ATOM 540 C C . VAL A 1 69 ? 6.445 15.201 -21.401 1.00 83.81 69 VAL A C 1
ATOM 542 O O . VAL A 1 69 ? 6.426 15.851 -22.446 1.00 83.81 69 VAL A O 1
ATOM 545 N N . ASP A 1 70 ? 5.385 14.971 -20.630 1.00 75.94 70 ASP A N 1
ATOM 546 C CA . ASP A 1 70 ? 4.064 15.606 -20.757 1.00 75.94 70 ASP A CA 1
ATOM 547 C C . ASP A 1 70 ? 3.904 16.653 -19.647 1.00 75.94 70 ASP A C 1
ATOM 549 O O . ASP A 1 70 ? 4.317 16.340 -18.500 1.00 75.94 70 ASP A O 1
#

Nearest PDB structures (foldseek):
  5duk-assembly1_A  TM=5.351E-01  e=4.191E+00  Thermoplasmatales archaeon SCGC AB-539-N05

InterPro domains:
  IPR032877 Transposase IS204/IS1001/IS1096/IS1165, helix-turn-helix domain [PF13542] (2-52)

pLDDT: mean 91.24, std 6.71, range [65.0, 97.81]

Organism: NCBI:txid2126344

Foldseek 3Di:
DDDDPQPDVPDPDGPVVLVVLVVCVVVDPPVVSCVVVVNDPVNSVVSVVVVVVVVVVPDDDDPDPDDDDD

Secondary structure (DSSP, 8-state):
---BTTB-TT-SSBHHHHHHHHHHHHHS-HHHHHHHTT--HHHHHHHHHHHHHHHHHH------S-----

Sequence (70 aa):
MVKVPWAEPGSRFSVLFEALVINWLKEASTQAVSRQLELSWNAIDGIMQRAVKRGMARRASLDPKHIGVD

Solvent-accessible surface area (backbone atoms only — not comparable to full-atom values): 4502 Å² total; per-residue (Å²): 134,82,87,52,99,55,33,54,85,93,53,96,49,40,51,68,58,46,49,52,52,54,55,45,57,73,78,40,55,68,66,57,48,25,65,76,69,73,42,54,70,71,56,52,51,55,45,50,54,51,52,49,53,54,48,57,73,67,53,74,91,74,86,71,93,71,85,88,86,134

Mean predicted aligned error: 5.05 Å